Protein AF-A0A558IPL0-F1 (afdb_monomer)

Nearest PDB structures (foldseek):
  2dkp-assembly1_A  TM=5.443E-01  e=2.160E+00  Homo sapiens
  7y5c-assembly1_H  TM=3.997E-01  e=6.916E+00  Mycolicibacterium smegmatis
  7nkp-assembly1_H  TM=4.036E-01  e=7.769E+00  Mycolicibacterium smegmatis MC2 155

Structure (mmCIF, N/CA/C/O backbone):
data_AF-A0A558IPL0-F1
#
_entry.id   AF-A0A558IPL0-F1
#
loop_
_atom_site.group_PDB
_atom_site.id
_atom_site.type_symbol
_atom_site.label_atom_id
_atom_site.label_alt_id
_atom_site.label_comp_id
_atom_site.label_asym_id
_atom_site.label_entity_id
_atom_site.label_seq_id
_atom_site.pdbx_PDB_ins_code
_atom_site.Cartn_x
_atom_site.Cartn_y
_atom_site.Cartn_z
_atom_site.occupancy
_atom_site.B_iso_or_equiv
_atom_site.auth_seq_id
_atom_site.auth_comp_id
_atom_site.auth_asym_id
_atom_site.auth_atom_id
_atom_site.pdbx_PDB_model_num
ATOM 1 N N . MET A 1 1 ? -13.883 15.387 9.727 1.00 58.06 1 MET A N 1
ATOM 2 C CA . MET A 1 1 ? -12.419 15.180 9.814 1.00 58.06 1 MET A CA 1
ATOM 3 C C . MET A 1 1 ? -11.909 14.867 8.413 1.00 58.06 1 MET A C 1
ATOM 5 O O . MET A 1 1 ? -12.567 14.090 7.731 1.00 58.06 1 MET A O 1
ATOM 9 N N . ARG A 1 2 ? -10.824 15.505 7.951 1.00 69.12 2 ARG A N 1
ATOM 10 C CA . ARG A 1 2 ? -10.189 15.185 6.655 1.00 69.12 2 ARG A CA 1
ATOM 11 C C . ARG A 1 2 ? -9.490 13.828 6.809 1.00 69.12 2 ARG A C 1
ATOM 13 O O . ARG A 1 2 ? -8.842 13.616 7.832 1.00 69.12 2 ARG A O 1
ATOM 20 N N . LYS A 1 3 ? -9.708 12.896 5.875 1.00 73.19 3 LYS A N 1
ATOM 21 C CA . LYS A 1 3 ? -9.092 11.562 5.947 1.00 73.19 3 LYS A CA 1
ATOM 22 C C . LYS A 1 3 ? -7.565 11.677 5.798 1.00 73.19 3 LYS A C 1
ATOM 24 O O . LYS A 1 3 ? -7.129 12.593 5.095 1.00 73.19 3 LYS A O 1
ATOM 29 N N . PRO A 1 4 ? -6.781 10.789 6.438 1.00 80.94 4 PRO A N 1
ATOM 30 C CA . PRO A 1 4 ? -5.342 10.709 6.216 1.00 80.94 4 PRO A CA 1
ATOM 31 C C . PRO A 1 4 ? -5.012 10.547 4.732 1.00 80.94 4 PRO A C 1
ATOM 33 O O . PRO A 1 4 ? -5.809 10.008 3.956 1.00 80.94 4 PRO A O 1
ATOM 36 N N . LEU A 1 5 ? -3.840 11.040 4.349 1.00 86.12 5 LEU A N 1
ATOM 37 C CA . LEU A 1 5 ? -3.331 10.936 2.993 1.00 86.12 5 LEU A CA 1
ATOM 38 C C . LEU A 1 5 ? -2.307 9.802 2.935 1.00 86.12 5 LEU A C 1
ATOM 40 O O . LEU A 1 5 ? -1.445 9.678 3.804 1.00 86.12 5 LEU A O 1
ATOM 44 N N . PHE A 1 6 ? -2.451 8.939 1.941 1.00 90.31 6 PHE A N 1
ATOM 45 C CA . PHE A 1 6 ? -1.609 7.776 1.724 1.00 90.31 6 PHE A CA 1
ATOM 46 C C . PHE A 1 6 ? -0.954 7.890 0.356 1.00 90.31 6 PHE A C 1
ATOM 48 O O . PHE A 1 6 ? -1.662 7.998 -0.648 1.00 90.31 6 PHE A O 1
ATOM 55 N N . ARG A 1 7 ? 0.378 7.878 0.313 1.00 92.38 7 ARG A N 1
ATOM 56 C CA . ARG A 1 7 ? 1.127 7.969 -0.938 1.00 92.38 7 ARG A CA 1
ATOM 57 C C . ARG A 1 7 ? 1.620 6.603 -1.369 1.00 92.38 7 ARG A C 1
ATOM 59 O O . ARG A 1 7 ? 2.178 5.859 -0.561 1.00 92.38 7 ARG A O 1
ATOM 66 N N . VAL A 1 8 ? 1.440 6.304 -2.650 1.00 91.50 8 VAL A N 1
ATOM 67 C CA . VAL A 1 8 ? 1.929 5.080 -3.290 1.00 91.50 8 VAL A CA 1
ATOM 68 C C . VAL A 1 8 ? 2.829 5.470 -4.449 1.00 91.50 8 VAL A C 1
ATOM 70 O O . VAL A 1 8 ? 2.372 6.125 -5.377 1.00 91.50 8 VAL A O 1
ATOM 73 N N . TYR A 1 9 ? 4.092 5.063 -4.404 1.00 91.50 9 TYR A N 1
ATOM 74 C CA . TYR A 1 9 ? 5.037 5.217 -5.501 1.00 91.50 9 TYR A CA 1
ATOM 75 C C . TYR A 1 9 ? 5.111 3.926 -6.314 1.00 91.50 9 TYR A C 1
ATOM 77 O O . TYR A 1 9 ? 5.160 2.822 -5.762 1.00 91.50 9 TYR A O 1
ATOM 85 N N . HIS A 1 10 ? 5.148 4.088 -7.629 1.00 90.12 10 HIS A N 1
ATOM 86 C CA . HIS A 1 10 ? 5.228 3.025 -8.625 1.00 90.12 10 HIS A CA 1
ATOM 87 C C . HIS A 1 10 ? 6.088 3.514 -9.808 1.00 90.12 10 HIS A C 1
ATOM 89 O O . HIS A 1 10 ? 6.415 4.699 -9.884 1.00 90.12 10 HIS A O 1
ATOM 95 N N . PRO A 1 11 ? 6.479 2.651 -10.764 1.00 90.06 11 PRO A N 1
ATOM 96 C CA . PRO A 1 11 ? 7.405 3.049 -11.832 1.00 90.06 11 PRO A CA 1
ATOM 97 C C . PRO A 1 11 ? 6.931 4.213 -12.710 1.00 90.06 11 PRO A C 1
ATOM 99 O O . PRO A 1 11 ? 7.750 4.874 -13.342 1.00 90.06 11 PRO A O 1
ATOM 102 N N . GLU A 1 12 ? 5.621 4.447 -12.769 1.00 88.81 12 GLU A N 1
ATOM 103 C CA . GLU A 1 12 ? 5.013 5.506 -13.582 1.00 88.81 12 GLU A CA 1
ATOM 104 C C . GLU A 1 12 ? 4.849 6.832 -12.818 1.00 88.81 12 GLU A C 1
ATOM 106 O O . GLU A 1 12 ? 4.470 7.835 -13.419 1.00 88.81 12 GLU A O 1
ATOM 111 N N . GLY A 1 13 ? 5.147 6.866 -11.514 1.00 91.50 13 GLY A N 1
ATOM 112 C CA . GLY A 1 13 ? 5.027 8.065 -10.689 1.00 91.50 13 GLY A CA 1
ATOM 113 C C . GLY A 1 13 ? 4.540 7.764 -9.277 1.00 91.50 13 GLY A C 1
ATOM 114 O O . GLY A 1 13 ? 5.034 6.856 -8.606 1.00 91.50 13 GLY A O 1
ATOM 115 N N . TYR A 1 14 ? 3.597 8.572 -8.802 1.00 92.31 14 TYR A N 1
ATOM 116 C CA . TYR A 1 14 ? 2.962 8.350 -7.514 1.00 92.31 14 TYR A CA 1
ATOM 117 C C . TYR A 1 14 ? 1.490 8.753 -7.528 1.00 92.31 14 TYR A C 1
ATOM 119 O O . TYR A 1 14 ? 1.101 9.711 -8.196 1.00 92.31 14 TYR A O 1
ATOM 127 N N . ASP A 1 15 ? 0.715 8.078 -6.688 1.00 91.88 15 ASP A N 1
ATOM 128 C CA . ASP A 1 15 ? -0.668 8.413 -6.379 1.00 91.88 15 ASP A CA 1
ATOM 129 C C . 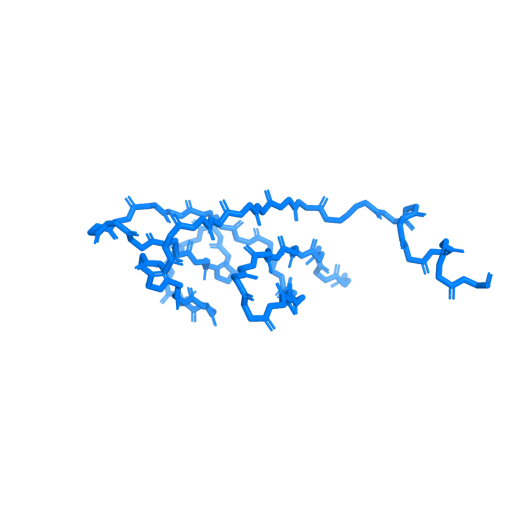ASP A 1 15 ? -0.797 8.919 -4.945 1.00 91.88 15 ASP A C 1
ATOM 131 O O . ASP A 1 15 ? -0.096 8.465 -4.035 1.00 91.88 15 ASP A O 1
ATOM 135 N N . ARG A 1 16 ? -1.753 9.828 -4.730 1.00 91.94 16 ARG A N 1
ATOM 136 C CA . ARG A 1 16 ? -2.171 10.283 -3.398 1.00 91.94 16 ARG A CA 1
ATOM 137 C C . ARG A 1 16 ? -3.610 9.842 -3.135 1.00 91.94 16 ARG A C 1
ATOM 139 O O . ARG A 1 16 ? -4.542 10.285 -3.805 1.00 91.94 16 ARG A O 1
ATOM 146 N N . LEU A 1 17 ? -3.801 8.991 -2.134 1.00 90.44 17 LEU A N 1
ATOM 147 C CA . LEU A 1 17 ? -5.085 8.384 -1.788 1.00 90.44 17 LEU A CA 1
ATOM 148 C C . LEU A 1 17 ? -5.574 8.894 -0.430 1.00 90.44 17 LEU A C 1
ATOM 150 O O . LEU A 1 17 ? -4.896 8.750 0.582 1.00 90.44 17 LEU A O 1
ATOM 154 N N . GLN A 1 18 ? -6.784 9.454 -0.376 1.00 88.44 18 GLN A N 1
ATOM 155 C CA . GLN A 1 18 ? -7.419 9.819 0.895 1.00 88.44 18 GLN A CA 1
ATOM 156 C C . GLN A 1 18 ? -8.150 8.616 1.492 1.00 88.44 18 GLN A C 1
ATOM 158 O O . GLN A 1 18 ? -9.275 8.289 1.099 1.00 88.44 18 GLN A O 1
ATOM 163 N N . THR A 1 19 ? -7.526 7.967 2.468 1.00 87.62 19 THR A N 1
ATOM 164 C CA . THR A 1 19 ? -8.072 6.778 3.122 1.00 87.62 19 THR A CA 1
ATOM 165 C C . THR A 1 19 ? -7.714 6.746 4.609 1.00 87.62 19 THR A C 1
ATOM 167 O O . THR A 1 19 ? -6.724 7.315 5.037 1.00 87.62 19 THR A O 1
ATOM 170 N N . ASP A 1 20 ? -8.547 6.112 5.427 1.00 86.50 20 ASP A N 1
ATOM 171 C CA . ASP A 1 20 ? -8.250 5.729 6.816 1.00 86.50 20 ASP A CA 1
ATOM 172 C C . ASP A 1 20 ? -8.253 4.198 6.987 1.00 86.50 20 ASP A C 1
ATOM 174 O O . ASP A 1 20 ? -8.329 3.666 8.101 1.00 86.50 20 ASP A O 1
ATOM 178 N N . GLY A 1 21 ? -8.225 3.487 5.858 1.00 87.44 21 GLY A N 1
ATOM 179 C CA . GLY A 1 21 ? -8.305 2.042 5.781 1.00 87.44 21 GLY A CA 1
ATOM 180 C C . GLY A 1 21 ? -6.978 1.319 5.903 1.00 87.44 21 GLY A C 1
ATOM 181 O O . GLY A 1 21 ? -5.967 1.857 6.347 1.00 87.44 21 GLY A O 1
ATOM 182 N N . THR A 1 22 ? -7.024 0.036 5.561 1.00 90.12 22 THR A N 1
ATOM 183 C CA . THR A 1 22 ? -5.880 -0.870 5.670 1.00 90.12 22 THR A CA 1
ATOM 184 C C . THR A 1 22 ? -5.258 -1.156 4.315 1.00 90.12 22 THR A C 1
ATOM 186 O O . THR A 1 22 ? -5.902 -1.00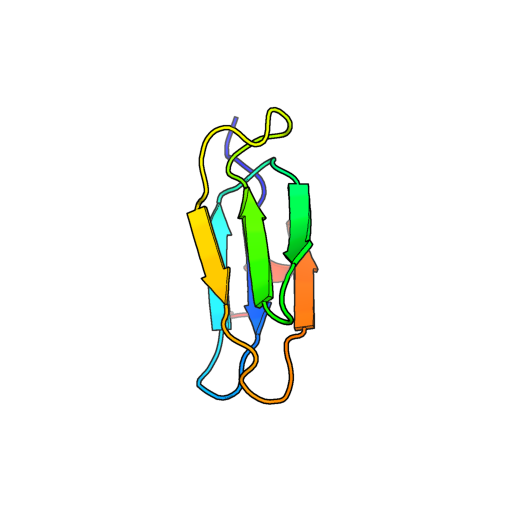8 3.278 1.00 90.12 22 THR A O 1
ATOM 189 N N . LEU A 1 23 ? -4.029 -1.653 4.353 1.00 90.12 23 LEU A N 1
ATOM 190 C CA . LEU A 1 23 ? -3.341 -2.217 3.202 1.00 90.12 23 LEU A CA 1
ATOM 191 C C . LEU A 1 23 ? -3.443 -3.737 3.246 1.00 90.12 23 LEU A C 1
ATOM 193 O O . LEU A 1 23 ? -3.489 -4.324 4.333 1.00 90.12 23 LEU A O 1
ATOM 197 N N . ASP A 1 24 ? -3.487 -4.348 2.071 1.00 90.62 24 ASP A N 1
ATOM 198 C CA . ASP A 1 24 ? -3.354 -5.790 1.915 1.00 90.62 24 ASP A CA 1
ATOM 199 C C . ASP A 1 24 ? -2.432 -6.121 0.742 1.00 90.62 24 ASP A C 1
ATOM 201 O O . ASP A 1 24 ? -2.306 -5.328 -0.193 1.00 90.62 24 ASP A O 1
ATOM 205 N N . PHE A 1 25 ? -1.803 -7.289 0.798 1.00 87.88 25 PHE A N 1
ATOM 206 C CA . PHE A 1 25 ? -0.988 -7.816 -0.289 1.00 87.88 25 PHE A CA 1
ATOM 207 C C . PHE A 1 25 ? -1.524 -9.185 -0.685 1.00 87.88 25 PHE A C 1
ATOM 209 O O . PHE A 1 25 ? -1.355 -10.159 0.047 1.00 87.88 25 PHE A O 1
ATOM 216 N N . ASP A 1 26 ? -2.149 -9.249 -1.859 1.00 88.56 26 ASP A N 1
ATOM 217 C CA . ASP A 1 26 ? -2.737 -10.475 -2.397 1.00 88.56 26 ASP A CA 1
ATOM 218 C C . ASP A 1 26 ? -2.373 -10.647 -3.874 1.00 88.56 26 ASP A C 1
ATOM 220 O O . ASP A 1 26 ? -2.356 -9.685 -4.644 1.00 88.56 26 ASP A O 1
ATOM 224 N N . GLY A 1 27 ? -2.017 -11.872 -4.267 1.00 85.06 27 GLY A N 1
ATOM 225 C CA . GLY A 1 27 ? -1.643 -12.202 -5.647 1.00 85.06 27 GLY A CA 1
ATOM 226 C C . GLY A 1 27 ? -0.498 -11.357 -6.228 1.00 85.06 27 GLY A C 1
ATOM 227 O O . GLY A 1 27 ? -0.437 -11.163 -7.439 1.00 85.06 27 GLY A O 1
ATOM 228 N N . GLY A 1 28 ? 0.384 -10.811 -5.383 1.00 85.12 28 GLY A N 1
ATOM 229 C CA . GLY A 1 28 ? 1.463 -9.903 -5.796 1.00 85.12 28 GLY A CA 1
ATOM 230 C C . GLY A 1 28 ? 1.030 -8.450 -6.024 1.00 85.12 28 GLY A C 1
ATOM 231 O O . GLY A 1 28 ? 1.849 -7.640 -6.445 1.00 85.12 28 GLY A O 1
ATOM 232 N N . SER A 1 29 ? -0.226 -8.111 -5.737 1.00 89.25 29 SER A N 1
ATOM 233 C CA . SER A 1 29 ? -0.761 -6.755 -5.866 1.00 89.25 29 SER A CA 1
ATOM 234 C C . SER A 1 29 ? -0.870 -6.073 -4.503 1.00 89.25 29 SER A C 1
ATOM 236 O O . SER A 1 29 ? -1.224 -6.717 -3.514 1.00 89.25 29 SER A O 1
ATOM 238 N N . LEU A 1 30 ? -0.615 -4.762 -4.454 1.00 91.38 30 LEU A N 1
ATOM 239 C CA . LEU A 1 30 ? -0.960 -3.936 -3.293 1.00 91.38 30 LEU A CA 1
ATOM 240 C C . LEU A 1 30 ? -2.423 -3.505 -3.410 1.00 91.38 30 LEU A C 1
ATOM 242 O O . LEU A 1 30 ? -2.821 -2.885 -4.397 1.00 91.38 30 LEU A O 1
ATOM 246 N N . LEU A 1 31 ? -3.205 -3.782 -2.375 1.00 93.25 31 LEU A N 1
ATOM 247 C CA . LEU A 1 31 ? -4.602 -3.390 -2.254 1.00 93.25 31 LEU A CA 1
ATOM 248 C C . LEU A 1 31 ? -4.744 -2.306 -1.186 1.00 93.25 31 LEU A C 1
ATOM 250 O O . LEU A 1 31 ? -4.271 -2.464 -0.058 1.00 93.25 31 LEU A O 1
ATOM 254 N N . VAL A 1 32 ? -5.435 -1.218 -1.527 1.00 93.88 32 VAL A N 1
ATOM 255 C CA . VAL A 1 32 ? -5.704 -0.108 -0.606 1.00 93.88 32 VAL A CA 1
ATOM 256 C C . VAL A 1 32 ? -7.198 -0.032 -0.332 1.00 93.88 32 VAL A C 1
ATOM 258 O O . VAL A 1 32 ? -8.002 0.263 -1.220 1.00 93.88 32 VAL A O 1
ATOM 261 N N . TRP A 1 33 ? -7.581 -0.283 0.917 1.00 93.88 33 TRP A N 1
ATOM 262 C CA . TRP A 1 33 ? -8.972 -0.236 1.358 1.00 93.88 33 TRP A CA 1
ATOM 263 C C . TRP A 1 33 ? -9.351 1.161 1.830 1.00 93.88 33 TRP A C 1
ATOM 265 O O . TRP A 1 33 ? -8.516 1.894 2.356 1.00 93.88 33 TRP A O 1
ATOM 275 N N . ARG A 1 34 ? -10.627 1.524 1.674 1.00 90.56 34 ARG A N 1
ATOM 276 C CA . ARG A 1 34 ? -11.161 2.840 2.061 1.00 90.56 34 ARG A CA 1
ATOM 277 C C . ARG A 1 34 ? -11.197 3.064 3.567 1.00 90.56 34 ARG A C 1
ATOM 279 O O . ARG A 1 34 ? -11.111 4.206 4.010 1.00 90.56 34 ARG A O 1
ATOM 286 N N . ASP A 1 35 ? -11.423 1.983 4.304 1.00 87.75 35 ASP A N 1
ATOM 287 C CA . ASP A 1 35 ? -11.607 1.943 5.749 1.00 87.75 35 ASP A CA 1
ATOM 288 C C . ASP A 1 35 ? -11.196 0.561 6.297 1.00 87.75 35 ASP A C 1
ATOM 290 O O . ASP A 1 35 ? -10.788 -0.339 5.555 1.00 87.75 35 ASP A O 1
ATOM 294 N N . ARG A 1 36 ? -11.269 0.399 7.621 1.00 87.06 36 ARG A N 1
ATOM 295 C CA . ARG A 1 36 ? -10.839 -0.824 8.319 1.00 87.06 36 ARG A CA 1
ATOM 296 C C . ARG A 1 36 ? -11.786 -2.012 8.148 1.00 87.06 36 ARG A C 1
ATOM 298 O O . ARG A 1 36 ? -11.416 -3.120 8.519 1.00 87.06 36 ARG A O 1
ATOM 305 N N . THR A 1 37 ? -12.988 -1.803 7.611 1.00 90.94 37 THR A N 1
ATOM 306 C CA . THR A 1 37 ? -13.961 -2.883 7.381 1.00 90.94 37 THR A CA 1
ATOM 307 C C . THR A 1 37 ? -13.645 -3.691 6.125 1.00 90.94 37 THR A C 1
ATOM 309 O O . THR A 1 37 ? -14.228 -4.754 5.942 1.00 90.94 37 THR A O 1
ATOM 312 N N . ARG A 1 38 ? -12.721 -3.207 5.273 1.00 89.50 38 ARG A N 1
ATOM 313 C CA . ARG A 1 38 ? -12.294 -3.861 4.020 1.00 89.50 38 ARG A CA 1
ATOM 314 C C . ARG A 1 38 ? -13.464 -4.197 3.084 1.00 89.50 38 ARG A C 1
ATOM 316 O O . ARG A 1 38 ? -13.464 -5.209 2.397 1.00 89.50 38 ARG A O 1
ATOM 323 N N . THR A 1 39 ? -14.478 -3.334 3.063 1.00 90.31 39 THR A N 1
ATOM 324 C CA . THR A 1 39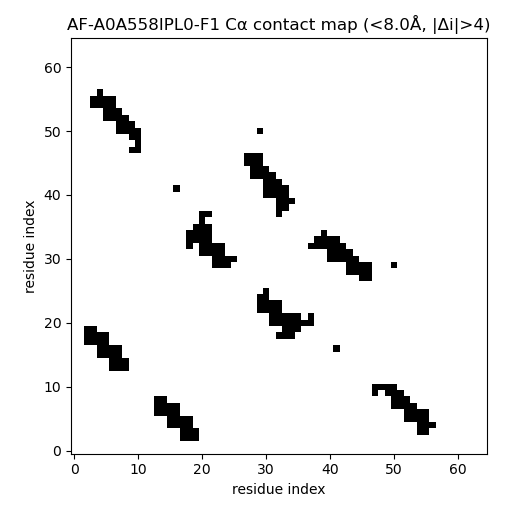 ? -15.670 -3.502 2.214 1.00 90.31 39 THR A CA 1
ATOM 325 C C . THR A 1 39 ? -15.550 -2.787 0.871 1.00 90.31 39 THR A C 1
ATOM 327 O O . THR A 1 39 ? -16.187 -3.188 -0.096 1.0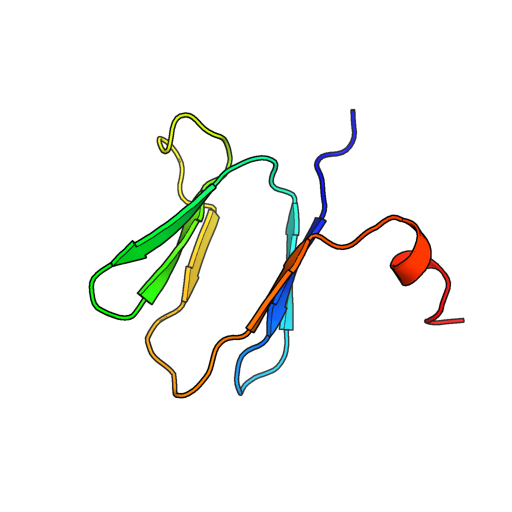0 90.31 39 THR A O 1
ATOM 330 N N . HIS A 1 40 ? -14.731 -1.732 0.800 1.00 90.62 40 HIS A N 1
ATOM 331 C CA 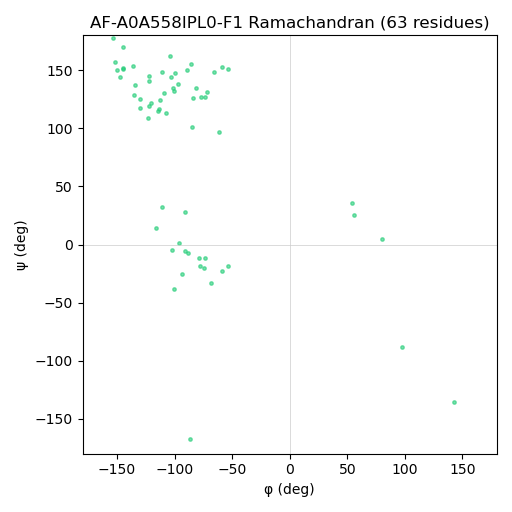. HIS A 1 40 ? -14.572 -0.898 -0.390 1.00 90.62 40 HIS A CA 1
ATOM 332 C C . HIS A 1 40 ? -13.096 -0.712 -0.730 1.00 90.62 40 HIS A C 1
ATOM 334 O O . HIS A 1 40 ? -12.339 -0.129 0.053 1.00 90.62 40 HIS A O 1
ATOM 340 N N . LEU A 1 41 ? -12.705 -1.192 -1.909 1.00 92.31 41 LEU A N 1
ATOM 341 C CA . LEU A 1 41 ? -11.370 -1.006 -2.461 1.00 92.31 41 LEU A CA 1
ATOM 342 C C . LEU A 1 41 ? -11.265 0.379 -3.113 1.00 92.31 41 LEU A C 1
ATOM 344 O O . LEU A 1 41 ? -12.169 0.795 -3.836 1.00 92.31 41 LE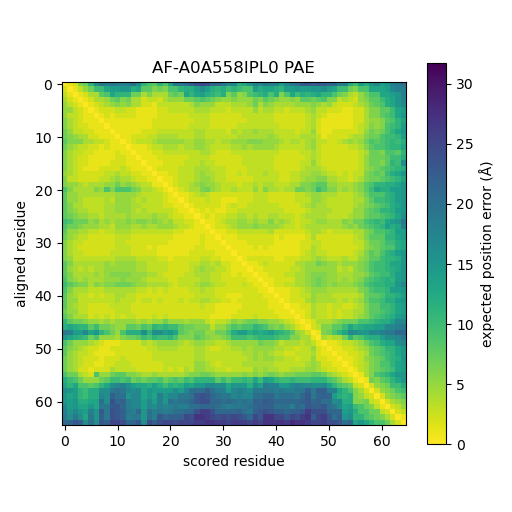U A O 1
ATOM 348 N N . VAL A 1 42 ? -10.176 1.094 -2.836 1.00 92.81 42 VAL A N 1
ATOM 349 C CA . VAL A 1 42 ? -9.892 2.423 -3.407 1.00 92.81 42 VAL A CA 1
ATOM 350 C C . VAL A 1 42 ? -8.900 2.315 -4.556 1.00 92.81 42 VAL A C 1
ATOM 352 O O . VAL A 1 42 ? -9.055 3.006 -5.556 1.00 92.81 42 VAL A O 1
ATOM 355 N N . ALA A 1 43 ? -7.907 1.437 -4.421 1.00 92.56 43 ALA A N 1
ATOM 356 C CA . ALA A 1 43 ? -6.911 1.185 -5.449 1.00 92.56 43 ALA A CA 1
ATOM 357 C C . ALA A 1 43 ? -6.398 -0.258 -5.372 1.00 92.56 43 ALA A C 1
ATOM 359 O O . ALA A 1 43 ? -6.334 -0.851 -4.289 1.00 92.56 43 ALA A O 1
ATOM 360 N N . ALA A 1 44 ? -6.013 -0.792 -6.529 1.00 92.81 44 ALA A N 1
ATOM 361 C CA . ALA A 1 44 ? -5.244 -2.020 -6.672 1.00 92.81 44 ALA A CA 1
ATOM 362 C C . ALA A 1 44 ? -4.063 -1.739 -7.597 1.00 92.81 44 ALA A C 1
ATOM 364 O O . ALA A 1 44 ? -4.254 -1.289 -8.726 1.00 92.81 44 ALA A O 1
ATOM 365 N N . TYR A 1 45 ? -2.862 -2.029 -7.120 1.00 91.31 45 TYR A N 1
ATOM 366 C CA . TYR A 1 45 ? -1.633 -1.863 -7.878 1.00 91.31 45 TYR A CA 1
ATOM 367 C C . TYR A 1 45 ? -1.107 -3.234 -8.268 1.00 91.31 45 TYR A C 1
ATOM 369 O O . TYR A 1 45 ? -0.696 -4.010 -7.402 1.00 91.31 45 TYR A O 1
ATOM 377 N N . SER A 1 46 ? -1.125 -3.520 -9.568 1.00 85.19 46 SER A N 1
ATOM 378 C CA . SER A 1 46 ? -0.544 -4.738 -10.129 1.00 85.19 46 SER A CA 1
ATOM 379 C C . SER A 1 46 ? 0.954 -4.832 -9.808 1.00 85.19 46 SER A C 1
ATOM 381 O O . SER A 1 46 ? 1.614 -3.797 -9.682 1.00 85.19 46 SER A O 1
ATOM 383 N N . PRO A 1 47 ? 1.530 -6.045 -9.739 1.00 74.00 47 PRO A N 1
ATOM 384 C CA . PRO A 1 47 ? 2.972 -6.221 -9.609 1.00 74.00 47 PRO A CA 1
ATOM 385 C C . PRO A 1 47 ? 3.697 -5.616 -10.821 1.00 74.00 47 PRO A C 1
ATOM 387 O O . PRO A 1 47 ? 3.817 -6.242 -11.871 1.00 74.00 47 PRO A O 1
ATOM 390 N N . ALA A 1 48 ? 4.176 -4.381 -10.674 1.00 69.31 48 ALA A N 1
ATOM 391 C CA . ALA A 1 48 ? 4.846 -3.604 -11.718 1.00 69.31 48 ALA A CA 1
ATOM 392 C C . ALA A 1 48 ? 6.347 -3.420 -11.423 1.00 69.31 48 ALA A C 1
ATOM 394 O O . ALA A 1 48 ? 6.946 -2.406 -11.753 1.00 69.31 48 ALA A O 1
ATOM 395 N N . GLY A 1 49 ? 6.980 -4.394 -10.768 1.00 80.38 49 GLY A N 1
ATOM 396 C CA . GLY A 1 49 ? 8.368 -4.288 -10.317 1.00 80.38 49 GLY A CA 1
ATOM 397 C C . GLY A 1 49 ? 8.441 -3.887 -8.849 1.00 80.38 49 GLY A C 1
ATOM 398 O O . GLY A 1 49 ? 8.488 -4.770 -7.997 1.00 80.38 49 GLY A O 1
ATOM 399 N N . TRP A 1 50 ? 8.441 -2.586 -8.546 1.00 84.50 50 TRP A N 1
ATOM 400 C CA . TRP A 1 50 ? 8.509 -2.090 -7.169 1.00 84.50 50 TRP A CA 1
ATOM 401 C C . TRP A 1 50 ? 7.318 -1.199 -6.819 1.00 84.50 50 TRP A C 1
ATOM 403 O O . TRP A 1 50 ? 6.815 -0.449 -7.653 1.00 84.50 50 TRP A O 1
ATOM 413 N N . ILE A 1 51 ? 6.886 -1.295 -5.563 1.00 88.62 51 ILE A N 1
ATOM 414 C CA . ILE A 1 51 ? 5.901 -0.407 -4.952 1.00 88.62 51 ILE A CA 1
ATOM 415 C C . ILE A 1 51 ? 6.433 -0.035 -3.574 1.00 88.62 51 ILE A C 1
ATOM 417 O O . ILE A 1 51 ? 6.792 -0.912 -2.786 1.00 88.62 51 ILE A O 1
ATOM 421 N N . THR A 1 52 ? 6.469 1.259 -3.278 1.00 89.38 52 THR A N 1
ATOM 422 C CA . THR A 1 52 ? 6.703 1.767 -1.923 1.00 89.38 52 THR A CA 1
ATOM 423 C C . THR A 1 52 ? 5.528 2.641 -1.529 1.00 89.38 52 THR A C 1
ATOM 425 O O . THR A 1 52 ? 4.971 3.362 -2.352 1.00 89.38 52 THR A O 1
ATOM 428 N N . ALA A 1 53 ? 5.097 2.549 -0.276 1.00 88.81 53 ALA A N 1
ATOM 429 C CA . ALA A 1 53 ? 3.937 3.297 0.173 1.00 88.81 53 ALA A CA 1
ATOM 430 C C . ALA A 1 53 ? 4.071 3.701 1.638 1.00 88.81 53 ALA A C 1
ATOM 432 O O . ALA A 1 53 ? 4.621 2.950 2.448 1.00 88.81 53 ALA A O 1
ATOM 433 N N . HIS A 1 54 ? 3.571 4.887 1.970 1.00 89.88 54 HIS A N 1
ATOM 434 C CA . HIS A 1 54 ? 3.604 5.427 3.323 1.00 89.88 54 HIS A CA 1
ATOM 435 C C . HIS A 1 54 ? 2.430 6.373 3.570 1.00 89.88 54 HIS A C 1
ATOM 437 O O . HIS A 1 54 ? 1.821 6.921 2.650 1.00 89.88 54 HIS A O 1
ATOM 443 N N . TRP A 1 55 ? 2.099 6.539 4.845 1.00 88.31 55 TRP A N 1
ATOM 444 C CA . TRP A 1 55 ? 1.164 7.564 5.284 1.00 88.31 55 TRP A CA 1
ATOM 445 C C . TRP A 1 55 ? 1.884 8.909 5.294 1.00 88.31 55 TRP A C 1
ATOM 447 O O . TRP A 1 55 ? 2.940 9.020 5.917 1.00 88.31 55 TRP A O 1
ATOM 457 N N . GLU A 1 56 ? 1.314 9.911 4.628 1.00 85.69 56 GLU A N 1
ATOM 458 C CA . GLU A 1 56 ? 1.825 11.279 4.699 1.00 85.69 56 GLU A CA 1
ATOM 459 C C . GLU A 1 56 ? 1.463 11.869 6.064 1.00 85.69 56 GLU A C 1
ATOM 461 O O . GLU A 1 56 ? 0.299 11.857 6.494 1.00 85.69 56 GLU A O 1
ATOM 466 N N . THR A 1 57 ? 2.468 12.383 6.764 1.00 74.75 57 THR A N 1
ATOM 467 C CA . THR A 1 57 ? 2.259 13.241 7.928 1.00 74.75 57 THR A CA 1
ATOM 468 C C . THR A 1 57 ? 2.093 14.684 7.454 1.00 74.75 57 THR A C 1
ATOM 470 O O . THR A 1 57 ? 2.553 15.067 6.384 1.00 74.75 57 THR A O 1
ATOM 473 N N . LYS A 1 58 ? 1.413 15.510 8.257 1.00 62.94 58 LYS A N 1
ATOM 474 C CA . LYS A 1 58 ? 1.107 16.916 7.929 1.00 62.94 58 LYS A CA 1
ATOM 475 C C . LYS A 1 58 ? 2.322 17.779 7.553 1.00 62.94 58 LYS A C 1
ATOM 477 O O . LYS A 1 58 ? 2.117 18.839 6.988 1.00 62.94 58 LYS A O 1
ATOM 482 N N . GLU A 1 59 ? 3.534 17.361 7.900 1.00 57.59 59 GLU A N 1
ATOM 483 C CA . GLU A 1 59 ? 4.766 18.125 7.672 1.00 57.59 59 GLU A CA 1
ATOM 484 C C . GLU A 1 59 ? 5.250 18.050 6.212 1.00 57.59 59 GLU A C 1
ATOM 486 O O . GLU A 1 59 ? 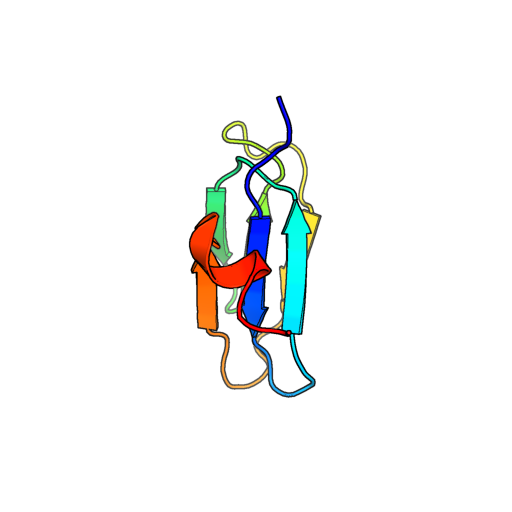5.994 18.920 5.782 1.00 57.59 59 GLU A O 1
ATOM 491 N N . GLU A 1 60 ? 4.789 17.070 5.426 1.00 56.47 60 GLU A N 1
ATOM 492 C CA . GLU A 1 60 ? 5.202 16.893 4.023 1.00 56.47 60 GLU A CA 1
ATOM 493 C C . GLU A 1 60 ? 4.336 17.677 3.012 1.00 56.47 60 GLU A C 1
ATOM 4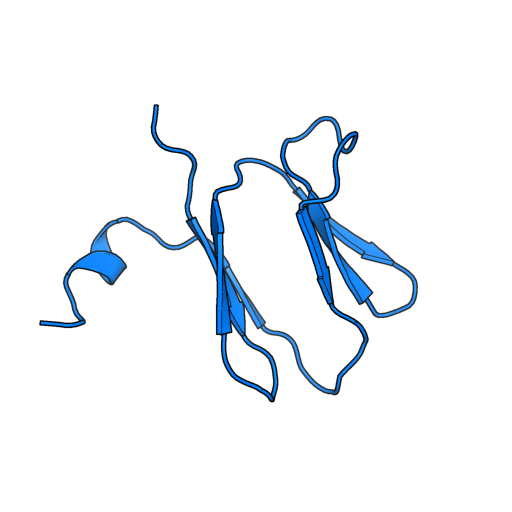95 O O . GLU A 1 60 ? 4.674 17.724 1.831 1.00 56.47 60 GLU A O 1
ATOM 500 N N . GLU A 1 61 ? 3.226 18.305 3.436 1.00 55.41 61 GLU A N 1
ATOM 501 C CA . GLU A 1 61 ? 2.436 19.198 2.559 1.00 55.41 61 GLU A CA 1
ATOM 502 C C . GLU A 1 61 ? 3.137 20.561 2.336 1.00 55.41 61 GLU A C 1
ATOM 504 O O . GLU A 1 61 ? 2.832 21.224 1.346 1.00 55.41 61 GLU A O 1
ATOM 509 N N . ASP A 1 62 ? 4.079 20.958 3.207 1.00 53.41 62 ASP A N 1
ATOM 510 C CA . ASP A 1 62 ? 4.666 22.311 3.243 1.00 53.41 62 ASP A CA 1
ATOM 511 C C . ASP A 1 62 ? 6.076 22.429 2.605 1.00 53.41 62 ASP A C 1
ATOM 513 O O . ASP A 1 62 ? 6.590 23.541 2.500 1.00 53.41 62 ASP A O 1
ATOM 517 N N . ASP A 1 63 ? 6.702 21.327 2.163 1.00 51.09 63 ASP A N 1
ATOM 518 C CA . ASP A 1 63 ? 8.077 21.318 1.597 1.00 51.09 63 ASP A CA 1
ATOM 519 C C . ASP A 1 63 ? 8.118 21.371 0.049 1.00 51.09 63 ASP A C 1
ATOM 521 O O . ASP A 1 63 ? 9.186 21.385 -0.556 1.00 51.09 63 ASP A O 1
ATOM 525 N N . ASP A 1 64 ? 6.955 21.450 -0.611 1.00 52.12 64 ASP A N 1
ATOM 526 C CA . ASP A 1 64 ? 6.814 21.696 -2.064 1.00 52.12 64 ASP A CA 1
ATOM 527 C C . ASP A 1 64 ? 6.696 23.219 -2.387 1.00 52.12 64 ASP A C 1
ATOM 529 O O . ASP A 1 64 ? 6.050 23.609 -3.366 1.00 52.12 64 ASP A O 1
ATOM 533 N N . GLY A 1 65 ? 7.274 24.090 -1.542 1.00 44.75 65 GLY A N 1
ATOM 534 C CA . GLY A 1 65 ? 7.217 25.564 -1.626 1.00 44.75 65 GLY A CA 1
ATOM 535 C C . GLY A 1 65 ? 8.446 26.239 -2.229 1.00 44.75 65 GLY A C 1
ATOM 536 O O . GLY A 1 65 ? 9.564 26.001 -1.726 1.00 44.75 65 GLY A O 1
#

Radius of gyration: 12.38 Å; Cα contacts (8 Å, |Δi|>4): 114; chains: 1; bounding box: 24×38×23 Å

Solvent-accessible surface area (backbone atoms only — not compara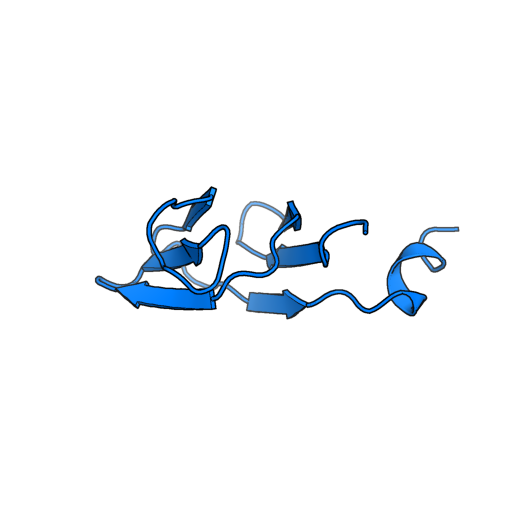ble to full-atom values): 4075 Å² total; per-residue (Å²): 133,84,63,49,42,34,38,40,38,41,86,92,47,73,49,80,42,75,31,70,34,45,78,46,79,56,98,69,19,49,35,36,24,46,34,80,82,66,84,45,79,72,48,74,43,69,74,68,86,58,76,51,73,50,74,62,56,86,75,69,76,66,76,87,114

pLDDT: mean 83.24, std 12.76, range [44.75, 93.88]

Sequence (65 aa):
MRKPLFRVYHPEGYDRLQTDGTLDFDGGSLLVWRDRTRTHLVAAYSPAGWITAHWETKEEEDDDG

Organism: NCBI:txid169292

Foldseek 3Di:
DFAWWKWKADPVGIDIDRAQDDWDADPNWIWDARHPVSPHTPDIGHNRPDMDMDTDDPVVVPVVD

Mean predicted aligned error: 6.28 Å

Secondary structure (DSSP, 8-state):
-PPPEEEEEETTEEEEEE--S-EEEETTEEEEESSTT--SEEEEE---S--EEEEEPGGGGSS--